Protein AF-A0A084E6U9-F1 (afdb_monomer_lite)

Organism: Sphingobium yanoikuyae (NCBI:txid13690)

Foldseek 3Di:
DDPPPPPLPQPDVVLLVVLVCQLPPPVDDPVSNVVSVVVNVVNVVSVVVSVVVVVVD

Structure (mmCIF, N/CA/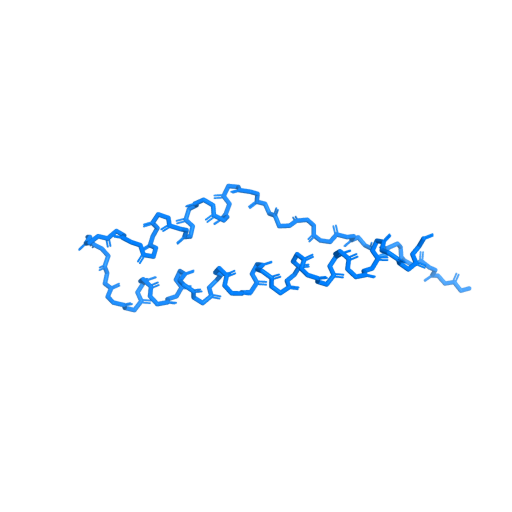C/O backbone):
data_AF-A0A084E6U9-F1
#
_entry.id   AF-A0A084E6U9-F1
#
loop_
_atom_site.group_PDB
_atom_site.id
_atom_site.type_symbol
_atom_site.label_atom_id
_atom_site.label_alt_id
_atom_site.label_comp_id
_atom_site.label_asym_id
_atom_site.label_entity_id
_atom_site.label_seq_id
_atom_site.pdbx_PDB_ins_code
_atom_site.Cartn_x
_atom_site.Cartn_y
_atom_site.Cartn_z
_atom_site.occupancy
_atom_site.B_iso_or_equiv
_atom_site.auth_seq_id
_atom_site.auth_comp_id
_atom_site.auth_asym_id
_atom_site.auth_atom_id
_atom_site.pdbx_PDB_model_num
ATOM 1 N N . MET A 1 1 ? 31.698 6.041 -20.254 1.00 39.38 1 MET A N 1
ATOM 2 C CA . MET A 1 1 ? 30.303 6.214 -19.800 1.00 39.38 1 MET A CA 1
ATOM 3 C C . MET A 1 1 ? 30.008 5.048 -18.872 1.00 39.38 1 MET A C 1
ATOM 5 O O . MET A 1 1 ? 30.336 3.930 -19.236 1.00 39.38 1 MET A O 1
ATOM 9 N N . LYS A 1 2 ? 29.599 5.299 -17.622 1.00 43.06 2 LYS A N 1
ATOM 10 C CA . LYS A 1 2 ? 29.281 4.225 -16.670 1.00 43.06 2 LYS A CA 1
ATOM 11 C C . LYS A 1 2 ? 27.774 4.010 -16.726 1.00 43.06 2 LYS A C 1
ATOM 13 O O . LYS A 1 2 ? 27.047 4.686 -16.007 1.00 43.06 2 LYS A O 1
ATOM 18 N N . ASP A 1 3 ? 27.329 3.107 -17.590 1.00 49.41 3 ASP A N 1
ATOM 19 C CA . ASP A 1 3 ? 25.969 2.577 -17.568 1.00 49.41 3 ASP A CA 1
ATOM 20 C C . ASP A 1 3 ? 25.806 1.751 -16.292 1.00 49.41 3 ASP A C 1
ATOM 22 O O . ASP A 1 3 ? 26.064 0.549 -16.246 1.00 49.41 3 ASP A O 1
ATOM 26 N N . THR A 1 4 ? 25.462 2.417 -15.190 1.00 55.75 4 THR A N 1
ATOM 27 C CA . TH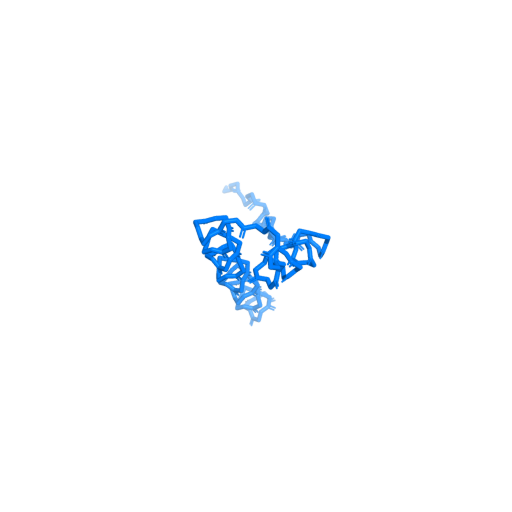R A 1 4 ? 24.913 1.719 -14.032 1.00 55.75 4 THR A CA 1
ATOM 28 C C . THR A 1 4 ? 23.634 1.045 -14.505 1.00 55.75 4 THR A C 1
ATOM 30 O O . THR A 1 4 ? 22.720 1.773 -14.902 1.00 55.75 4 THR A O 1
ATOM 33 N N . PRO A 1 5 ? 23.536 -0.297 -14.482 1.00 54.50 5 PRO A N 1
ATOM 34 C CA . PRO A 1 5 ? 22.306 -0.958 -14.872 1.00 54.50 5 PRO A CA 1
ATOM 35 C C . PRO A 1 5 ? 21.207 -0.401 -13.975 1.00 54.50 5 PRO A C 1
ATOM 37 O O . PRO A 1 5 ? 21.296 -0.513 -12.747 1.00 54.50 5 PRO A O 1
ATOM 40 N N . GLN A 1 6 ? 20.217 0.263 -14.579 1.00 56.81 6 GLN A N 1
ATOM 41 C CA . GLN A 1 6 ? 18.994 0.652 -13.893 1.00 56.81 6 GLN A CA 1
ATOM 42 C C . GLN A 1 6 ? 18.401 -0.642 -13.345 1.00 56.81 6 GLN A C 1
ATOM 44 O O . GLN A 1 6 ? 17.772 -1.416 -14.064 1.00 56.81 6 GLN A O 1
ATOM 49 N N . LYS A 1 7 ? 18.685 -0.931 -12.071 1.00 56.12 7 LYS A N 1
ATOM 50 C CA . LYS A 1 7 ? 18.111 -2.063 -11.356 1.00 56.12 7 LYS A CA 1
ATOM 51 C C . LYS A 1 7 ? 16.610 -1.834 -11.376 1.00 56.12 7 LYS A C 1
ATOM 53 O O . LYS A 1 7 ? 16.114 -1.027 -10.596 1.00 56.12 7 LYS A O 1
ATOM 58 N N . CYS A 1 8 ? 15.920 -2.511 -12.292 1.00 59.41 8 CYS A N 1
ATOM 59 C CA . CYS A 1 8 ? 14.468 -2.553 -12.354 1.00 59.41 8 CYS A CA 1
ATOM 60 C C . CYS A 1 8 ? 13.974 -2.877 -10.943 1.00 59.41 8 CYS A C 1
ATOM 62 O O . CYS A 1 8 ? 14.204 -3.983 -10.439 1.00 59.41 8 CYS A O 1
ATOM 64 N N . PHE A 1 9 ? 13.391 -1.890 -10.266 1.00 63.53 9 PHE A N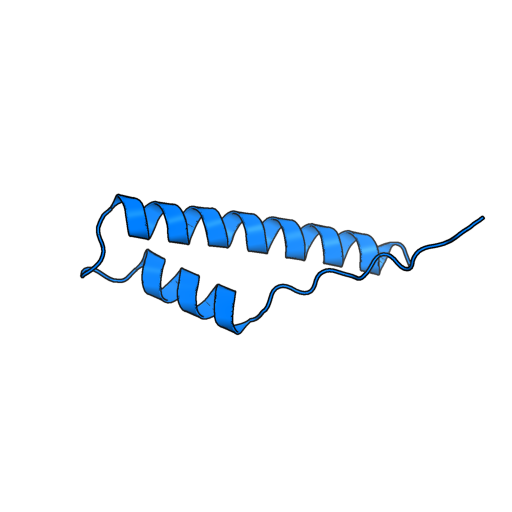 1
ATOM 65 C CA . PHE A 1 9 ? 13.055 -2.014 -8.858 1.00 63.53 9 PHE A CA 1
ATOM 66 C C . PHE A 1 9 ? 11.791 -2.849 -8.765 1.00 63.53 9 PHE A 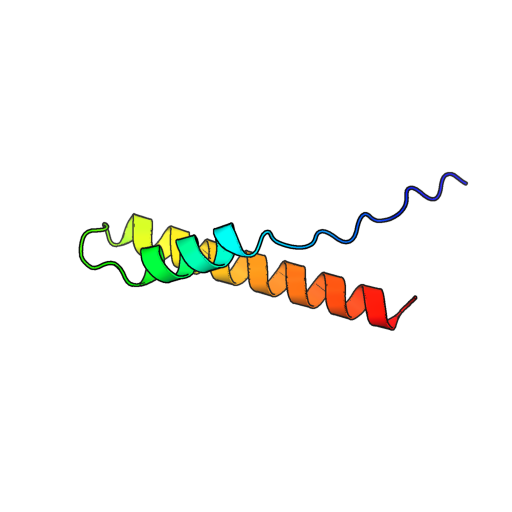C 1
ATOM 68 O O . PHE A 1 9 ? 10.694 -2.312 -8.816 1.00 63.53 9 PHE A O 1
ATOM 75 N N . ARG A 1 10 ? 11.910 -4.173 -8.689 1.00 64.62 10 ARG A N 1
ATOM 76 C CA . ARG A 1 10 ? 10.737 -5.040 -8.557 1.00 64.62 10 ARG A CA 1
ATOM 77 C C . ARG A 1 10 ? 10.181 -4.884 -7.140 1.00 64.62 10 ARG A C 1
ATOM 79 O O . ARG A 1 10 ? 10.883 -5.249 -6.194 1.00 64.62 10 ARG A O 1
ATOM 86 N N . PRO A 1 11 ? 8.967 -4.333 -6.961 1.00 67.38 11 PRO A N 1
ATOM 87 C CA . PRO A 1 11 ? 8.381 -4.255 -5.636 1.00 67.38 11 PRO A CA 1
ATOM 88 C C . PRO A 1 11 ? 8.228 -5.663 -5.057 1.00 67.38 11 PRO A C 1
ATOM 90 O O . PRO A 1 11 ? 7.874 -6.605 -5.764 1.00 67.38 11 PRO A O 1
ATOM 93 N N . ASN A 1 12 ? 8.558 -5.817 -3.775 1.00 80.06 12 ASN A N 1
ATOM 94 C CA . ASN A 1 12 ? 8.485 -7.108 -3.103 1.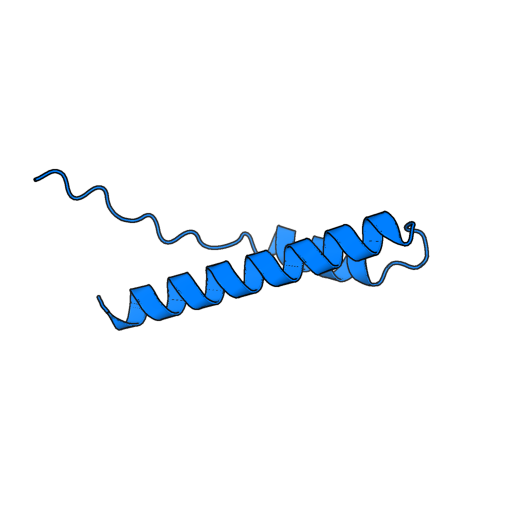00 80.06 12 ASN A CA 1
ATOM 95 C C . ASN A 1 12 ? 7.004 -7.510 -2.949 1.00 80.06 12 ASN A C 1
ATOM 97 O O . ASN A 1 12 ? 6.272 -6.791 -2.266 1.00 80.06 12 ASN A O 1
ATOM 101 N N . PRO A 1 13 ? 6.558 -8.648 -3.512 1.00 79.94 13 PRO A N 1
ATOM 102 C CA . PRO A 1 13 ? 5.148 -9.047 -3.491 1.00 79.94 13 PRO A CA 1
ATOM 103 C C . PRO A 1 13 ? 4.598 -9.244 -2.071 1.00 79.94 13 PRO A C 1
ATOM 105 O O . PRO A 1 13 ? 3.408 -9.057 -1.836 1.00 79.94 13 PRO A O 1
ATOM 108 N N . ARG A 1 14 ? 5.457 -9.550 -1.087 1.00 86.56 14 ARG A N 1
ATOM 109 C CA . ARG A 1 14 ? 5.039 -9.652 0.322 1.00 86.56 14 ARG A CA 1
ATOM 110 C C . ARG A 1 14 ? 4.650 -8.295 0.911 1.00 86.56 14 ARG A C 1
ATOM 112 O O . ARG A 1 14 ? 3.792 -8.238 1.781 1.00 86.56 14 ARG A O 1
ATOM 119 N N . VAL A 1 15 ? 5.275 -7.212 0.445 1.00 86.38 15 VAL A N 1
ATOM 120 C CA . VAL A 1 15 ? 4.979 -5.846 0.906 1.00 86.38 15 VAL A CA 1
ATOM 121 C C . VAL A 1 15 ? 3.640 -5.371 0.349 1.00 86.38 15 VAL A C 1
ATOM 123 O O . VAL A 1 15 ? 2.891 -4.713 1.061 1.00 86.38 15 VAL A O 1
ATOM 126 N N . GLU A 1 16 ? 3.324 -5.729 -0.895 1.00 88.56 16 GLU A N 1
ATOM 127 C CA . GLU A 1 16 ? 2.025 -5.432 -1.505 1.00 88.56 16 GLU A CA 1
ATOM 128 C C . GLU A 1 16 ? 0.888 -6.164 -0.784 1.00 88.56 16 GLU A C 1
ATOM 130 O O . GLU A 1 16 ? -0.072 -5.523 -0.365 1.00 88.56 16 GLU A O 1
ATOM 135 N N . ALA A 1 17 ? 1.038 -7.473 -0.548 1.00 90.62 17 ALA A N 1
ATOM 136 C CA . ALA A 1 17 ? 0.051 -8.258 0.193 1.00 90.62 17 ALA A CA 1
ATOM 137 C C . ALA A 1 17 ? -0.198 -7.688 1.601 1.00 90.62 17 ALA A C 1
ATOM 139 O O . ALA A 1 17 ? -1.343 -7.458 1.980 1.00 90.62 17 ALA A O 1
ATOM 140 N N . LEU A 1 18 ? 0.874 -7.363 2.332 1.00 92.62 18 LEU A N 1
ATOM 141 C CA . LEU A 1 18 ? 0.774 -6.777 3.668 1.00 92.62 18 LEU A CA 1
ATOM 142 C C . LEU A 1 18 ? 0.075 -5.409 3.657 1.00 92.62 18 LEU A C 1
ATOM 144 O O . LEU A 1 18 ? -0.730 -5.121 4.538 1.00 92.62 18 LEU A O 1
ATOM 148 N N . ALA A 1 19 ? 0.365 -4.559 2.668 1.00 92.88 19 ALA A N 1
ATOM 149 C CA . ALA A 1 19 ? -0.285 -3.258 2.542 1.00 92.88 19 ALA A CA 1
ATOM 150 C C . ALA A 1 19 ? -1.773 -3.388 2.161 1.00 92.88 19 ALA A C 1
ATOM 152 O O . ALA A 1 19 ? -2.591 -2.614 2.650 1.00 92.88 19 ALA A O 1
ATOM 153 N N . CYS A 1 20 ? -2.148 -4.382 1.348 1.00 93.06 20 CYS A N 1
ATOM 154 C CA . CYS A 1 20 ? -3.550 -4.699 1.051 1.00 93.06 20 CYS A CA 1
ATOM 155 C C . CYS A 1 20 ? -4.317 -5.157 2.297 1.00 93.06 20 CYS A C 1
ATOM 157 O O . CYS A 1 20 ? -5.414 -4.660 2.562 1.00 93.06 20 CYS A O 1
ATOM 159 N N . GLU A 1 21 ? -3.735 -6.069 3.078 1.00 94.56 21 GLU A N 1
ATOM 160 C CA . GLU A 1 21 ? -4.324 -6.523 4.341 1.00 94.56 21 GLU A CA 1
ATOM 161 C C . GLU A 1 21 ? -4.488 -5.346 5.309 1.00 94.56 21 GLU A C 1
ATOM 163 O O . GLU A 1 21 ? -5.587 -5.094 5.800 1.00 94.56 21 GLU A O 1
ATOM 168 N N . ALA A 1 22 ? -3.437 -4.545 5.500 1.00 94.44 22 ALA A N 1
ATOM 169 C CA . ALA A 1 22 ? -3.475 -3.391 6.391 1.00 94.44 22 ALA A CA 1
ATOM 170 C C . ALA A 1 22 ? -4.477 -2.310 5.947 1.00 94.44 22 ALA A C 1
ATOM 172 O O . ALA A 1 22 ? -5.123 -1.701 6.789 1.00 94.44 22 ALA A O 1
ATOM 173 N N . ALA A 1 23 ? -4.672 -2.080 4.646 1.00 93.50 23 ALA A N 1
ATOM 174 C CA . ALA A 1 23 ? -5.641 -1.090 4.163 1.00 93.50 23 ALA A CA 1
ATOM 175 C C . ALA A 1 23 ? -7.104 -1.468 4.472 1.00 93.50 23 ALA A C 1
ATOM 177 O O . ALA A 1 23 ? -7.975 -0.598 4.480 1.00 93.50 23 ALA A O 1
ATOM 178 N N . THR A 1 24 ? -7.380 -2.752 4.724 1.00 93.19 24 THR A N 1
ATOM 179 C CA . THR A 1 24 ? -8.734 -3.280 4.959 1.00 93.19 24 THR A CA 1
ATOM 180 C C . THR A 1 24 ? -8.951 -3.818 6.374 1.00 93.19 24 THR A C 1
ATOM 182 O O . THR A 1 24 ? -10.092 -4.102 6.737 1.00 93.19 24 THR A O 1
ATOM 185 N N . ASP A 1 25 ? -7.902 -3.913 7.198 1.00 94.19 25 ASP A N 1
ATOM 186 C CA . ASP A 1 25 ? -7.988 -4.434 8.564 1.00 94.19 25 ASP A CA 1
ATOM 187 C C . ASP A 1 25 ? -8.771 -3.470 9.483 1.00 94.19 25 ASP A C 1
ATOM 189 O O . ASP A 1 25 ? -8.307 -2.360 9.756 1.00 94.19 25 ASP A O 1
ATOM 193 N N . PRO A 1 26 ? -9.947 -3.867 10.008 1.00 92.75 26 PRO A N 1
ATOM 194 C CA . PRO A 1 26 ? -10.761 -3.013 10.872 1.00 92.75 26 PRO A CA 1
ATOM 195 C C . PRO A 1 26 ? -10.147 -2.778 12.261 1.00 92.75 26 PRO A C 1
ATOM 197 O O . PRO A 1 26 ? -10.673 -1.968 13.020 1.00 92.75 26 PRO A O 1
ATOM 200 N N . ARG A 1 27 ? -9.066 -3.483 12.619 1.00 96.38 27 ARG A N 1
ATOM 201 C CA . ARG A 1 27 ? -8.354 -3.317 13.896 1.00 96.38 27 ARG A CA 1
ATOM 202 C C . ARG A 1 27 ? -7.331 -2.182 13.862 1.00 96.38 27 ARG A C 1
ATOM 204 O O . ARG A 1 27 ? -6.822 -1.807 14.916 1.00 96.38 27 ARG A O 1
ATOM 211 N N . LEU A 1 28 ? -6.997 -1.676 12.677 1.00 94.81 28 LEU A N 1
ATOM 212 C CA . LEU A 1 28 ? -6.041 -0.588 12.498 1.00 94.81 28 LEU A CA 1
ATOM 213 C C . LEU A 1 28 ? -6.734 0.772 12.545 1.00 94.81 28 LEU A C 1
ATOM 215 O O . LEU A 1 28 ? -7.918 0.903 12.230 1.00 94.81 28 LEU A O 1
ATOM 219 N N . THR A 1 29 ? -5.973 1.797 12.927 1.00 96.62 29 THR A N 1
ATOM 220 C CA . THR A 1 29 ? -6.471 3.174 12.909 1.00 96.62 29 THR A CA 1
ATOM 221 C C . THR A 1 29 ? -6.675 3.659 11.475 1.00 96.62 29 THR A C 1
ATOM 223 O O . THR A 1 29 ? -6.054 3.156 10.536 1.00 96.62 29 THR A O 1
ATOM 226 N N . ASP A 1 30 ? -7.516 4.676 11.297 1.00 95.56 30 ASP A N 1
ATOM 227 C CA . ASP A 1 30 ? -7.730 5.305 9.988 1.00 95.56 30 ASP A CA 1
ATOM 228 C C . ASP A 1 30 ? -6.418 5.769 9.352 1.00 95.56 30 ASP A C 1
ATOM 230 O O . ASP A 1 30 ? -6.175 5.499 8.179 1.00 95.56 30 ASP A O 1
ATOM 234 N N . GLU A 1 31 ? -5.528 6.363 10.149 1.00 96.25 31 GLU A N 1
ATOM 235 C CA . GLU A 1 31 ? -4.214 6.820 9.694 1.00 96.25 31 GLU A CA 1
ATOM 236 C C . GLU A 1 31 ? -3.331 5.660 9.204 1.00 96.25 31 GLU A C 1
ATOM 238 O O . GLU A 1 31 ? -2.688 5.759 8.160 1.00 96.25 31 GLU A O 1
ATOM 243 N N . GLN A 1 32 ? -3.329 4.522 9.906 1.00 95.19 32 GLN A N 1
ATOM 244 C CA . GLN A 1 32 ? -2.572 3.336 9.491 1.00 95.19 32 GLN A CA 1
ATOM 245 C C . GLN A 1 32 ? -3.122 2.736 8.193 1.00 95.19 32 GLN A C 1
ATOM 247 O O . GLN A 1 32 ? -2.350 2.357 7.306 1.00 95.19 32 GLN A O 1
ATOM 252 N N . ARG A 1 33 ? -4.451 2.685 8.052 1.00 96.06 33 ARG A N 1
ATOM 253 C CA . ARG A 1 33 ? -5.108 2.226 6.820 1.00 96.06 33 ARG A CA 1
ATOM 254 C C . ARG A 1 33 ? -4.828 3.166 5.653 1.00 96.06 33 ARG A C 1
ATOM 256 O O . ARG A 1 33 ? -4.552 2.706 4.544 1.00 96.06 33 ARG A O 1
ATOM 263 N N . GLU A 1 34 ? -4.835 4.473 5.898 1.00 95.75 34 GLU A N 1
ATOM 264 C CA . GLU A 1 34 ? -4.519 5.482 4.890 1.00 95.75 34 GLU A CA 1
ATOM 265 C C . GLU A 1 34 ? -3.052 5.405 4.449 1.00 95.75 34 GLU A C 1
ATOM 267 O O . GLU A 1 34 ? -2.770 5.432 3.249 1.00 95.75 34 GLU A O 1
ATOM 272 N N . GLN A 1 35 ? -2.116 5.2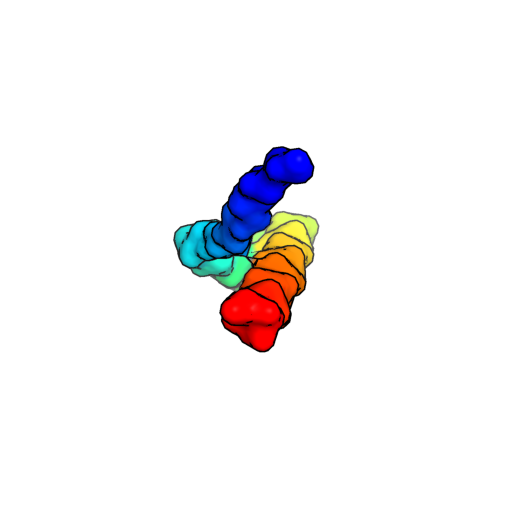09 5.383 1.00 95.19 35 GLN A N 1
ATOM 273 C CA . GLN A 1 35 ? -0.706 4.972 5.061 1.00 95.19 35 GLN A CA 1
ATOM 274 C C . GLN A 1 35 ? -0.513 3.699 4.227 1.00 95.19 35 GLN A C 1
ATOM 276 O O . GLN A 1 35 ? 0.240 3.710 3.249 1.00 95.19 35 GLN A O 1
ATOM 281 N N . ALA A 1 36 ? -1.218 2.613 4.558 1.00 94.69 36 ALA A N 1
ATOM 282 C CA . ALA A 1 36 ? -1.188 1.380 3.776 1.00 94.69 36 ALA A CA 1
ATOM 283 C C . ALA A 1 36 ? -1.728 1.598 2.350 1.00 94.69 36 ALA A C 1
ATOM 285 O O . ALA A 1 36 ? -1.087 1.207 1.370 1.00 94.69 36 ALA A O 1
ATOM 286 N N . ALA A 1 37 ? -2.845 2.318 2.212 1.00 93.44 37 ALA A N 1
ATOM 287 C CA . ALA A 1 37 ? -3.411 2.684 0.917 1.00 93.44 37 ALA A CA 1
ATOM 288 C C . ALA A 1 37 ? -2.475 3.593 0.098 1.00 93.44 37 ALA A C 1
ATOM 290 O O . ALA A 1 37 ? -2.308 3.392 -1.108 1.00 93.44 37 ALA A O 1
ATOM 291 N N . ALA A 1 38 ? -1.822 4.569 0.733 1.00 94.94 38 ALA A N 1
ATOM 292 C CA . ALA A 1 38 ? -0.811 5.404 0.089 1.00 94.94 38 ALA A CA 1
ATOM 293 C C . ALA A 1 38 ? 0.360 4.553 -0.421 1.00 94.94 38 ALA A C 1
ATOM 295 O O . ALA A 1 38 ? 0.800 4.721 -1.562 1.00 94.94 38 ALA A O 1
ATOM 296 N N . ARG A 1 39 ? 0.799 3.567 0.371 1.00 92.69 39 ARG A N 1
ATOM 297 C CA . ARG A 1 39 ? 1.882 2.667 -0.022 1.00 92.69 39 ARG A CA 1
ATOM 298 C C . ARG A 1 39 ? 1.527 1.810 -1.234 1.00 92.69 39 ARG A C 1
ATOM 300 O O . ARG A 1 39 ? 2.372 1.646 -2.112 1.00 92.69 39 ARG A O 1
ATOM 307 N N . LEU A 1 40 ? 0.289 1.326 -1.333 1.00 92.56 40 LEU A N 1
ATOM 308 C CA . LEU A 1 40 ? -0.196 0.602 -2.517 1.00 92.56 40 LEU A CA 1
ATOM 309 C C . LEU A 1 40 ? -0.138 1.464 -3.785 1.00 92.56 40 LEU A C 1
ATOM 311 O O . LEU A 1 40 ? 0.295 0.988 -4.836 1.00 92.56 40 LEU A O 1
ATOM 315 N N . ARG A 1 41 ? -0.500 2.751 -3.692 1.00 93.12 41 ARG A N 1
ATOM 316 C CA . ARG A 1 41 ? -0.407 3.684 -4.832 1.00 93.12 41 ARG A CA 1
ATOM 317 C C . ARG A 1 41 ? 1.036 3.871 -5.298 1.00 93.12 41 ARG A C 1
ATOM 319 O O . ARG A 1 41 ? 1.283 3.918 -6.502 1.00 93.12 41 ARG A O 1
ATOM 326 N N . ASP A 1 42 ? 1.987 3.962 -4.373 1.00 90.81 42 ASP A N 1
ATOM 327 C CA . ASP A 1 42 ? 3.407 4.084 -4.718 1.00 90.81 42 ASP A CA 1
ATOM 328 C C . ASP A 1 42 ? 3.943 2.820 -5.393 1.00 90.81 42 ASP A C 1
ATOM 330 O O . ASP A 1 42 ? 4.645 2.909 -6.402 1.00 90.81 42 ASP A O 1
ATOM 334 N N . LEU A 1 43 ? 3.567 1.638 -4.893 1.00 88.19 43 LEU A N 1
ATOM 335 C CA . LEU A 1 43 ? 3.937 0.366 -5.517 1.00 88.19 43 LEU A CA 1
ATOM 336 C C . LEU A 1 43 ? 3.384 0.267 -6.944 1.00 88.19 43 LEU A C 1
ATOM 338 O O . LEU A 1 43 ? 4.129 -0.102 -7.852 1.00 88.19 43 LEU A O 1
ATOM 342 N N . ALA A 1 44 ? 2.133 0.677 -7.170 1.00 88.38 44 ALA A N 1
ATOM 343 C CA . ALA A 1 44 ? 1.531 0.703 -8.502 1.00 88.38 44 ALA A CA 1
ATOM 344 C C . ALA A 1 44 ? 2.286 1.634 -9.470 1.00 88.38 44 ALA A C 1
ATOM 346 O O . ALA A 1 44 ? 2.545 1.259 -10.615 1.00 88.38 44 ALA A O 1
ATOM 347 N N . LYS A 1 45 ? 2.715 2.820 -9.012 1.00 88.25 45 LYS A N 1
ATOM 348 C CA . LYS A 1 45 ? 3.542 3.739 -9.818 1.00 88.25 45 LYS A CA 1
ATOM 349 C C . LYS A 1 45 ? 4.887 3.118 -10.188 1.00 88.25 45 LYS A C 1
ATOM 351 O O . LYS A 1 45 ? 5.313 3.224 -11.335 1.00 88.25 45 LYS A O 1
ATOM 356 N N . ILE A 1 46 ? 5.541 2.450 -9.238 1.00 85.62 46 ILE A N 1
ATOM 357 C CA . ILE A 1 46 ? 6.821 1.771 -9.473 1.00 85.62 46 ILE A CA 1
ATOM 358 C C . ILE A 1 46 ? 6.645 0.624 -10.476 1.00 85.62 46 ILE A C 1
ATOM 360 O O . ILE A 1 46 ? 7.441 0.497 -11.405 1.00 85.62 46 ILE A O 1
ATOM 364 N N . GLN A 1 47 ? 5.592 -0.190 -10.343 1.00 84.69 47 GLN A N 1
ATOM 365 C CA . GLN A 1 47 ? 5.287 -1.250 -11.311 1.00 84.69 47 GLN A CA 1
ATOM 366 C C . GLN A 1 47 ? 5.037 -0.680 -12.714 1.00 84.69 47 GLN A C 1
ATOM 368 O O . GLN A 1 47 ? 5.592 -1.194 -13.686 1.00 84.69 47 GLN A O 1
ATOM 373 N N . ALA A 1 48 ? 4.264 0.404 -12.823 1.00 85.19 48 ALA A N 1
ATOM 374 C CA . ALA A 1 48 ? 4.011 1.076 -14.094 1.00 85.19 48 ALA A CA 1
ATOM 375 C C . ALA A 1 48 ? 5.304 1.619 -14.726 1.00 85.19 48 ALA A C 1
ATOM 377 O O . ALA A 1 48 ? 5.530 1.424 -15.921 1.00 85.19 48 ALA A O 1
ATOM 378 N N . ALA A 1 49 ? 6.179 2.234 -13.925 1.00 83.62 49 ALA A N 1
ATOM 379 C CA . ALA A 1 49 ? 7.474 2.730 -14.380 1.00 83.62 49 ALA A CA 1
ATOM 380 C C . ALA A 1 49 ? 8.387 1.594 -14.869 1.00 83.62 49 ALA A C 1
ATOM 382 O O . ALA A 1 49 ? 8.942 1.687 -15.962 1.00 83.62 49 ALA A O 1
ATOM 383 N N . ASN A 1 50 ? 8.479 0.486 -14.124 1.00 82.38 50 ASN A N 1
ATOM 384 C CA . ASN A 1 50 ? 9.249 -0.685 -14.554 1.00 82.38 50 ASN A CA 1
ATOM 385 C C . ASN A 1 50 ? 8.717 -1.274 -15.862 1.00 82.38 50 ASN A C 1
ATOM 387 O O . ASN A 1 50 ? 9.503 -1.620 -16.738 1.00 82.38 50 ASN A O 1
ATOM 391 N N . LYS A 1 51 ? 7.390 -1.383 -16.010 1.00 77.81 51 LYS A N 1
ATOM 392 C CA . LYS A 1 51 ? 6.769 -1.893 -17.239 1.00 77.81 51 LYS A CA 1
ATOM 393 C C . LYS A 1 51 ? 7.070 -0.982 -18.430 1.00 77.81 51 LYS A C 1
ATOM 395 O O . LYS A 1 51 ? 7.369 -1.473 -19.512 1.00 77.81 51 LYS A O 1
ATOM 400 N N . ALA A 1 52 ? 7.017 0.336 -18.236 1.00 75.00 52 ALA A N 1
ATOM 401 C CA . ALA A 1 52 ? 7.369 1.306 -19.271 1.00 75.00 52 ALA A CA 1
ATOM 402 C C . ALA A 1 52 ? 8.851 1.223 -19.672 1.00 75.00 52 ALA A C 1
ATOM 404 O O . ALA A 1 52 ? 9.168 1.422 -20.841 1.00 75.00 52 ALA A O 1
ATOM 405 N N . GLN A 1 53 ? 9.741 0.912 -18.727 1.00 70.44 53 GLN A N 1
ATOM 406 C CA . GLN A 1 53 ? 11.164 0.725 -18.998 1.00 70.44 53 GLN A CA 1
ATOM 407 C C . GLN A 1 53 ? 11.432 -0.585 -19.758 1.00 70.44 53 GLN A C 1
ATOM 409 O O . GLN A 1 53 ? 12.110 -0.564 -20.774 1.00 70.44 53 GLN A O 1
ATOM 414 N N . GLN A 1 54 ? 10.789 -1.689 -19.361 1.00 65.50 54 GLN A N 1
ATOM 415 C CA . GLN A 1 54 ? 10.884 -2.986 -20.051 1.00 65.50 54 GLN A CA 1
ATOM 416 C C . GLN A 1 54 ? 10.364 -2.985 -21.494 1.00 65.50 54 GLN A C 1
ATOM 418 O O . GLN A 1 54 ? 10.706 -3.879 -22.251 1.00 65.50 54 GLN A O 1
ATOM 423 N N . MET A 1 55 ? 9.499 -2.037 -21.866 1.00 66.19 55 MET A N 1
ATOM 424 C CA . MET A 1 55 ? 9.027 -1.882 -23.250 1.00 66.19 55 MET A CA 1
ATOM 425 C C . MET A 1 55 ? 9.941 -0.987 -24.104 1.00 66.19 55 MET A C 1
ATOM 427 O O . MET A 1 55 ? 9.662 -0.806 -25.287 1.00 66.19 55 MET A O 1
ATOM 431 N N . ARG A 1 56 ? 10.964 -0.360 -23.507 1.00 59.53 56 ARG A N 1
ATOM 432 C CA . ARG A 1 56 ? 11.930 0.513 -24.196 1.00 59.53 56 ARG A CA 1
ATOM 433 C C . ARG A 1 56 ? 13.288 -0.150 -24.433 1.00 59.53 56 ARG A C 1
ATOM 435 O O . ARG A 1 56 ? 14.003 0.328 -25.310 1.00 59.53 56 ARG A O 1
ATOM 442 N N . ASP A 1 57 ? 13.616 -1.177 -23.652 1.00 52.44 57 ASP A N 1
ATOM 443 C CA . ASP A 1 57 ? 14.763 -2.076 -23.848 1.00 52.44 57 ASP A CA 1
ATOM 444 C C . ASP A 1 57 ? 14.415 -3.201 -24.840 1.00 52.44 57 ASP A C 1
ATOM 446 O O . ASP A 1 57 ? 15.318 -3.617 -25.601 1.00 52.44 57 ASP A O 1
#

Sequence (57 aa):
MKDTPQKCFRPNPRVEALACEAATDPRLTDEQREQAAARLRDLAKIQAANKAQQMRD

Radius of gyration: 14.92 Å; chains: 1; bounding box: 41×16×38 Å

Secondary structure (DSSP, 8-state):
------------HHHHHHHHHHHH-TTS-HHHHHHHHHHHHHHHHHHHHHHHHHTT-

pLDDT: mean 81.24, std 16.05, range [39.38, 96.62]